Protein AF-A0A8J2STQ5-F1 (afdb_monomer_lite)

Radius of gyration: 11.13 Å; chains: 1; bounding box: 26×18×28 Å

pLDDT: mean 72.21, std 10.33, range [45.34, 84.88]

Sequence (65 aa):
PEKVELARELLARGAEVDKTDYVDRTALHWACRGVGDASPALVSLLLSAGADVHARTKHTRTIPI

Foldseek 3Di:
DVVQVVVVVCVVVVNDQQDADPFQDGPLNVLQVPPPDNDVSSNVSSVVSVHDLQRATNVNPDSPD

Structure (mmCIF, N/CA/C/O backbone):
data_AF-A0A8J2STQ5-F1
#
_entry.id   AF-A0A8J2STQ5-F1
#
loop_
_atom_site.group_PDB
_atom_site.id
_atom_site.type_symbol
_atom_site.label_atom_id
_atom_site.label_alt_id
_atom_site.label_comp_id
_atom_site.label_asym_id
_atom_site.label_entity_id
_atom_site.label_seq_id
_atom_site.pdbx_PDB_ins_code
_atom_site.Cartn_x
_atom_site.Cartn_y
_atom_site.Cartn_z
_atom_site.occupancy
_atom_site.B_iso_or_equiv
_atom_site.auth_seq_id
_atom_site.auth_comp_id
_atom_site.auth_asym_id
_atom_site.auth_atom_id
_atom_site.pdbx_PDB_model_num
ATOM 1 N N . PRO A 1 1 ? 3.819 8.602 13.360 1.00 53.53 1 PRO A N 1
ATOM 2 C CA . PRO A 1 1 ? 2.538 8.174 13.989 1.00 53.53 1 PRO A CA 1
ATOM 3 C C . PRO A 1 1 ? 1.306 8.747 13.264 1.00 53.53 1 PRO A C 1
ATOM 5 O O . PRO A 1 1 ? 0.372 8.000 13.007 1.00 53.53 1 PRO A O 1
ATOM 8 N N . GLU A 1 2 ? 1.331 10.022 12.854 1.00 67.69 2 GLU A N 1
ATOM 9 C CA . GLU A 1 2 ? 0.191 10.685 12.187 1.00 67.69 2 GLU A CA 1
ATOM 10 C C . GLU A 1 2 ? -0.171 10.081 10.818 1.00 67.69 2 GLU A C 1
ATOM 12 O O . GLU A 1 2 ? -1.344 9.900 10.512 1.00 67.69 2 GLU A O 1
ATOM 17 N N . LYS A 1 3 ? 0.821 9.673 10.010 1.00 70.00 3 LYS A N 1
ATOM 18 C CA . LYS A 1 3 ? 0.565 9.043 8.698 1.00 70.00 3 LYS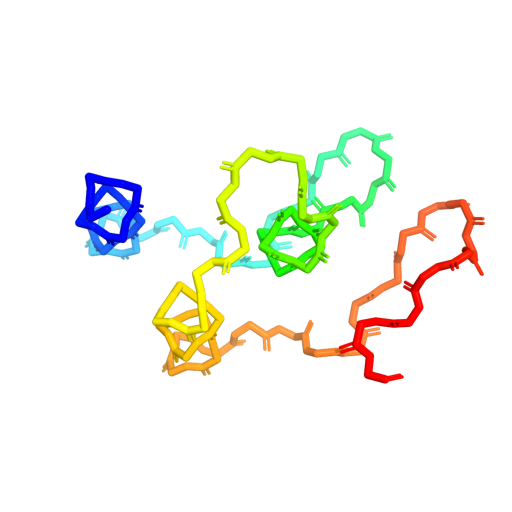 A CA 1
ATOM 19 C C . LYS A 1 3 ? -0.159 7.697 8.787 1.00 70.00 3 LYS A C 1
ATOM 21 O O . LYS A 1 3 ? -0.891 7.357 7.866 1.00 70.00 3 LYS A O 1
ATOM 26 N N . VAL A 1 4 ? 0.053 6.933 9.863 1.00 74.00 4 VAL A N 1
ATOM 27 C CA . VAL A 1 4 ? -0.613 5.633 10.067 1.00 74.00 4 VAL A CA 1
ATOM 28 C C . VAL A 1 4 ? -2.089 5.845 10.380 1.00 74.00 4 VAL A C 1
ATOM 30 O O . VAL A 1 4 ? -2.929 5.172 9.791 1.00 74.00 4 VAL A O 1
ATOM 33 N N . GLU A 1 5 ? -2.406 6.813 11.241 1.00 77.44 5 GLU A N 1
ATOM 34 C CA . GLU A 1 5 ? -3.796 7.145 11.566 1.00 77.44 5 GLU A CA 1
ATOM 35 C C . GLU A 1 5 ? -4.524 7.733 10.352 1.00 77.44 5 GLU A C 1
ATOM 37 O O . GLU A 1 5 ? -5.624 7.298 10.024 1.00 77.44 5 GLU A O 1
ATOM 42 N N . LEU A 1 6 ? -3.866 8.622 9.600 1.00 77.75 6 LEU A N 1
ATOM 43 C CA . LEU A 1 6 ? -4.419 9.170 8.362 1.00 77.75 6 LEU A CA 1
ATOM 44 C C . LEU A 1 6 ? -4.675 8.076 7.313 1.00 77.75 6 LEU A C 1
ATOM 46 O O . LEU A 1 6 ? -5.721 8.064 6.671 1.00 77.75 6 LEU A O 1
ATOM 50 N N . ALA A 1 7 ? -3.746 7.129 7.148 1.00 75.94 7 ALA A N 1
ATOM 51 C CA . ALA A 1 7 ? -3.948 5.984 6.264 1.00 75.94 7 ALA A CA 1
ATOM 52 C C . ALA A 1 7 ? -5.111 5.100 6.736 1.00 75.94 7 ALA A C 1
ATOM 54 O O . ALA A 1 7 ? -5.903 4.651 5.912 1.00 75.94 7 ALA A O 1
ATOM 55 N N . ARG A 1 8 ? -5.264 4.900 8.050 1.00 79.19 8 ARG A N 1
ATOM 56 C CA . ARG A 1 8 ? -6.385 4.151 8.628 1.00 79.19 8 ARG A CA 1
ATOM 57 C C . ARG A 1 8 ? -7.724 4.832 8.351 1.00 79.19 8 ARG A C 1
ATOM 59 O O . ARG A 1 8 ? -8.662 4.158 7.939 1.00 79.19 8 ARG A O 1
ATOM 66 N N . GLU A 1 9 ? -7.809 6.150 8.517 1.00 83.44 9 GLU A N 1
ATOM 67 C CA . GLU A 1 9 ? -9.014 6.917 8.184 1.00 83.44 9 GLU A CA 1
ATOM 68 C C . GLU A 1 9 ? -9.341 6.868 6.690 1.00 83.44 9 GLU A C 1
ATOM 70 O O . GLU A 1 9 ? -10.503 6.707 6.320 1.00 83.44 9 GLU A O 1
ATOM 75 N N . LEU A 1 10 ? -8.336 6.982 5.819 1.00 80.50 10 LEU A N 1
ATOM 76 C CA . LEU A 1 10 ? -8.529 6.894 4.372 1.00 80.50 10 LEU A CA 1
ATOM 77 C C . LEU A 1 10 ? -9.053 5.512 3.968 1.00 80.50 10 LEU A C 1
ATOM 79 O O . LEU A 1 10 ? -10.040 5.427 3.238 1.00 80.50 10 LEU A O 1
ATOM 83 N N . LEU A 1 11 ? -8.462 4.440 4.498 1.00 80.62 11 LEU A N 1
ATOM 84 C CA . LEU A 1 11 ? -8.933 3.071 4.273 1.00 80.62 11 LEU A CA 1
ATOM 85 C C . LEU A 1 11 ? -10.358 2.869 4.808 1.00 80.62 11 LEU A C 1
ATOM 87 O O . LEU A 1 11 ? -11.194 2.294 4.116 1.00 80.62 11 LEU A O 1
ATOM 91 N N . ALA A 1 12 ? -10.678 3.414 5.987 1.00 82.88 12 ALA A N 1
ATOM 92 C CA . ALA A 1 12 ? -12.027 3.364 6.555 1.00 82.88 12 ALA A CA 1
ATOM 93 C C . ALA A 1 12 ? -13.068 4.116 5.704 1.00 82.88 12 ALA A C 1
ATOM 95 O O . ALA A 1 12 ? -14.242 3.753 5.699 1.00 82.88 12 ALA A O 1
ATOM 96 N N . ARG A 1 13 ? -12.647 5.137 4.949 1.00 84.88 13 ARG A N 1
ATOM 97 C CA . ARG A 1 13 ? -13.491 5.861 3.984 1.00 84.88 13 ARG A CA 1
ATOM 98 C C . ARG A 1 13 ? -13.610 5.159 2.624 1.00 84.88 13 ARG A C 1
ATOM 100 O O . ARG A 1 13 ? -14.202 5.729 1.712 1.00 84.88 13 ARG A O 1
ATOM 107 N N . GLY A 1 14 ? -13.069 3.948 2.478 1.00 78.00 14 GLY A N 1
ATOM 108 C CA . GLY A 1 14 ? -13.097 3.188 1.227 1.00 78.00 14 GLY A CA 1
ATOM 109 C C . GLY A 1 14 ? -12.036 3.630 0.221 1.00 78.00 14 GLY A C 1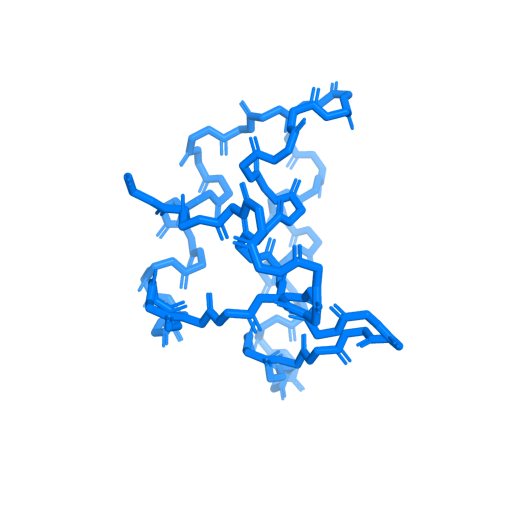
ATOM 110 O O . GLY A 1 14 ? -12.226 3.455 -0.981 1.00 78.00 14 GLY A O 1
ATOM 111 N N . ALA A 1 15 ? -10.935 4.237 0.678 1.00 78.69 15 ALA A N 1
ATOM 112 C CA . ALA A 1 15 ? -9.807 4.500 -0.204 1.00 78.69 15 ALA A CA 1
ATOM 113 C C . ALA A 1 15 ? -9.240 3.179 -0.739 1.00 78.69 15 ALA A C 1
ATOM 115 O O . ALA A 1 15 ? -8.934 2.260 0.019 1.00 78.69 15 ALA A O 1
ATOM 116 N N . GLU A 1 16 ? -9.073 3.114 -2.055 1.00 79.31 16 GLU A N 1
ATOM 117 C CA . GLU A 1 16 ? -8.424 1.991 -2.723 1.00 79.31 16 GLU A CA 1
ATOM 118 C C . GLU A 1 16 ? -6.950 1.936 -2.310 1.00 79.31 16 GLU A C 1
ATOM 120 O O . GLU A 1 16 ? -6.178 2.857 -2.577 1.00 79.31 16 GLU A O 1
ATOM 125 N N . VAL A 1 17 ? -6.559 0.851 -1.642 1.00 78.56 17 VAL A N 1
ATOM 126 C CA . VAL A 1 17 ? -5.193 0.652 -1.137 1.00 78.56 17 VAL A CA 1
ATOM 127 C C . VAL A 1 17 ? -4.156 0.569 -2.269 1.00 78.56 17 VAL A C 1
ATOM 129 O O . VAL A 1 17 ? -3.034 1.063 -2.132 1.00 78.56 17 VAL A O 1
ATOM 132 N N . ASP A 1 18 ? -4.576 0.032 -3.415 1.00 73.44 18 ASP A N 1
ATOM 133 C CA . ASP A 1 18 ? -3.764 -0.131 -4.622 1.00 73.44 18 ASP A CA 1
ATOM 134 C C . ASP A 1 18 ? -3.918 1.012 -5.618 1.00 73.44 18 ASP A C 1
ATOM 136 O O . ASP A 1 18 ? -3.450 0.911 -6.754 1.00 73.44 18 ASP A O 1
ATOM 140 N N . LYS A 1 19 ? -4.527 2.134 -5.210 1.00 81.56 19 LYS A N 1
ATOM 141 C CA . LYS A 1 19 ? -4.567 3.298 -6.087 1.00 81.56 19 LYS A CA 1
ATOM 142 C C . LYS A 1 19 ? -3.157 3.714 -6.458 1.00 81.56 19 LYS A C 1
ATOM 144 O O . LYS A 1 19 ? -2.300 3.956 -5.601 1.00 81.56 19 LYS A O 1
ATOM 149 N N . THR A 1 20 ? -2.944 3.811 -7.757 1.00 80.31 20 THR A N 1
ATOM 150 C CA . THR A 1 20 ? -1.675 4.207 -8.325 1.00 80.31 20 THR A CA 1
ATOM 151 C C . THR A 1 20 ? -1.647 5.696 -8.630 1.00 80.31 20 THR A C 1
ATOM 153 O O . THR A 1 20 ? -2.631 6.298 -9.058 1.00 80.31 20 THR A O 1
ATOM 156 N N . ASP A 1 21 ? -0.484 6.299 -8.407 1.00 78.12 21 ASP A N 1
ATOM 157 C CA . ASP A 1 21 ? -0.182 7.647 -8.886 1.00 78.12 21 ASP A CA 1
ATOM 158 C C . ASP A 1 21 ? 0.217 7.637 -10.382 1.00 78.12 21 ASP A C 1
ATOM 160 O O . ASP A 1 21 ? 0.373 6.572 -10.977 1.00 78.12 21 ASP A O 1
ATOM 164 N N . TYR A 1 22 ? 0.495 8.797 -10.990 1.00 79.62 22 TYR A N 1
ATOM 165 C CA . TYR A 1 22 ? 0.888 8.966 -12.413 1.00 79.62 22 TYR A CA 1
ATOM 166 C C . TYR A 1 22 ? 2.136 8.168 -12.872 1.00 79.62 22 TYR A C 1
ATOM 168 O O . TYR A 1 22 ? 2.505 8.171 -14.050 1.00 79.62 22 TYR A O 1
ATOM 176 N N . VAL A 1 23 ? 2.817 7.501 -11.941 1.00 74.50 23 VAL A N 1
ATOM 177 C CA . VAL A 1 23 ? 4.004 6.650 -12.134 1.00 74.50 23 VAL A CA 1
ATOM 178 C C . VAL A 1 23 ? 3.772 5.193 -11.713 1.00 74.50 23 VAL A C 1
ATOM 180 O O . VAL A 1 23 ? 4.737 4.454 -11.516 1.00 74.50 23 VAL A O 1
ATOM 183 N N . ASP A 1 24 ? 2.520 4.775 -11.552 1.00 78.75 24 ASP A N 1
ATOM 184 C CA . ASP A 1 24 ? 2.118 3.451 -11.062 1.00 78.75 24 ASP A CA 1
ATOM 185 C C . ASP A 1 24 ? 2.630 3.141 -9.643 1.00 78.75 24 ASP A C 1
ATOM 187 O O . ASP A 1 24 ? 2.944 2.008 -9.289 1.00 78.75 24 ASP A O 1
ATOM 191 N N . ARG A 1 25 ? 2.767 4.177 -8.805 1.00 76.31 25 ARG A N 1
ATOM 192 C CA . ARG A 1 25 ? 3.159 4.021 -7.396 1.00 76.31 25 ARG A CA 1
ATOM 193 C C . ARG A 1 25 ? 1.926 3.816 -6.532 1.00 76.31 25 ARG A C 1
ATOM 195 O O . ARG A 1 25 ? 1.119 4.733 -6.423 1.00 76.31 25 ARG A O 1
ATOM 202 N N . THR A 1 26 ? 1.842 2.659 -5.886 1.00 80.19 26 THR A N 1
ATOM 203 C CA . THR A 1 26 ? 0.857 2.372 -4.830 1.00 80.19 26 THR A CA 1
ATOM 204 C C . THR A 1 26 ? 1.273 2.981 -3.491 1.00 80.19 26 THR A C 1
ATOM 206 O O . THR A 1 26 ? 2.428 3.379 -3.298 1.00 80.19 26 THR A O 1
ATOM 209 N N . ALA A 1 27 ? 0.352 3.010 -2.525 1.00 76.94 27 ALA A N 1
ATOM 210 C CA . ALA A 1 27 ? 0.648 3.422 -1.153 1.00 76.94 27 ALA A CA 1
ATOM 211 C C . ALA A 1 27 ? 1.821 2.625 -0.541 1.00 76.94 27 ALA A C 1
ATOM 213 O O . ALA A 1 27 ? 2.656 3.196 0.166 1.00 76.94 27 ALA A O 1
ATOM 214 N N . LEU A 1 28 ? 1.947 1.338 -0.891 1.00 75.56 28 LEU A N 1
ATOM 215 C CA . LEU A 1 28 ? 3.047 0.471 -0.460 1.00 75.56 28 LEU A CA 1
ATOM 216 C C . LEU A 1 28 ? 4.409 0.964 -0.979 1.00 75.56 28 LEU A C 1
ATOM 218 O O . LEU A 1 28 ? 5.378 1.021 -0.225 1.00 75.56 28 LEU A O 1
ATOM 222 N N . HIS A 1 29 ? 4.485 1.4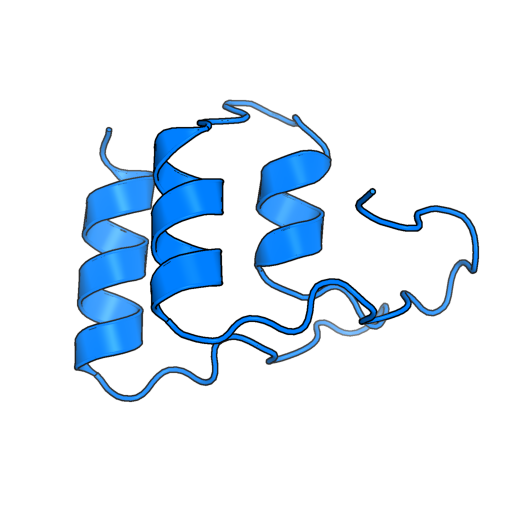33 -2.229 1.00 76.62 29 HIS A N 1
ATOM 223 C CA . HIS A 1 29 ? 5.718 2.009 -2.778 1.00 76.62 29 HIS A CA 1
ATOM 224 C C . HIS A 1 29 ? 6.174 3.244 -2.001 1.00 76.62 29 HIS A C 1
ATOM 226 O O . HIS A 1 29 ? 7.369 3.427 -1.770 1.00 76.62 29 HIS A O 1
ATOM 232 N N . TRP A 1 30 ? 5.234 4.096 -1.587 1.00 75.25 30 TRP A N 1
ATOM 233 C CA . TRP A 1 30 ? 5.540 5.274 -0.778 1.00 75.25 30 TRP A CA 1
ATOM 234 C C . TRP A 1 30 ? 5.964 4.904 0.644 1.00 75.25 30 TRP A C 1
ATOM 236 O O . TRP A 1 30 ? 6.877 5.536 1.177 1.00 75.25 30 TRP A O 1
ATOM 246 N N . ALA A 1 31 ? 5.369 3.855 1.219 1.00 74.25 31 ALA A N 1
ATOM 247 C CA . ALA A 1 31 ? 5.769 3.316 2.515 1.00 74.25 31 ALA A CA 1
ATOM 248 C C . ALA A 1 31 ? 7.198 2.733 2.485 1.00 74.25 31 ALA A C 1
ATOM 250 O O . ALA A 1 31 ? 7.969 2.971 3.414 1.00 74.25 31 ALA A O 1
ATOM 251 N N . CYS A 1 32 ? 7.586 2.049 1.400 1.00 72.88 32 CYS A N 1
ATOM 252 C CA . CYS A 1 32 ? 8.917 1.448 1.240 1.00 72.88 32 CYS A CA 1
ATOM 253 C C . CYS A 1 32 ? 10.012 2.439 0.809 1.00 72.88 32 CYS A C 1
ATOM 255 O O . CYS A 1 32 ? 11.177 2.242 1.142 1.00 72.88 32 CYS A O 1
ATOM 257 N N . ARG A 1 33 ? 9.682 3.516 0.076 1.00 69.62 33 ARG A N 1
ATOM 258 C CA . ARG A 1 33 ? 10.684 4.456 -0.476 1.00 69.62 33 ARG A CA 1
ATOM 259 C C . ARG A 1 33 ? 11.447 5.247 0.597 1.00 69.62 33 ARG A C 1
ATOM 261 O O . ARG A 1 33 ? 12.457 5.866 0.277 1.00 69.62 33 ARG A O 1
ATOM 268 N N . GLY A 1 34 ? 10.978 5.259 1.846 1.00 59.16 34 GLY A N 1
ATOM 269 C CA . GLY A 1 34 ? 11.741 5.789 2.981 1.00 59.16 34 GLY A CA 1
ATOM 270 C C . GLY A 1 34 ? 12.062 7.282 2.928 1.00 59.16 34 GLY A C 1
ATOM 271 O O . GLY A 1 34 ? 12.912 7.746 3.682 1.00 59.16 34 GLY A O 1
ATOM 272 N N . VAL A 1 35 ? 11.381 8.067 2.085 1.00 53.62 35 VAL A N 1
ATOM 273 C CA . VAL A 1 35 ? 11.519 9.529 2.116 1.00 53.62 35 VAL A CA 1
ATOM 274 C C . VAL A 1 35 ? 10.676 10.060 3.274 1.00 53.62 35 VAL A C 1
ATOM 276 O O . VAL A 1 35 ? 9.495 10.368 3.122 1.00 53.62 35 VAL A O 1
ATOM 279 N N . GLY A 1 36 ? 11.294 10.097 4.452 1.00 52.19 36 GLY A N 1
ATOM 280 C CA . GLY A 1 36 ? 10.834 10.842 5.621 1.00 52.19 36 GLY A CA 1
ATOM 281 C C . GLY A 1 36 ? 10.393 10.002 6.815 1.00 52.19 36 GLY A C 1
ATOM 282 O O . GLY A 1 36 ? 10.660 10.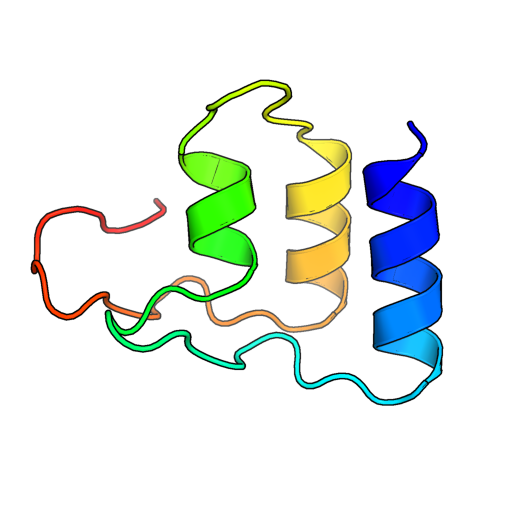429 7.920 1.00 52.19 36 GLY A O 1
ATOM 283 N N . ASP A 1 37 ? 9.772 8.833 6.620 1.00 52.72 37 ASP A N 1
ATOM 284 C CA . ASP A 1 37 ? 9.305 7.959 7.716 1.00 52.72 37 ASP A CA 1
ATOM 285 C C . ASP A 1 37 ? 8.851 6.597 7.154 1.00 52.72 37 ASP A C 1
ATOM 287 O O . ASP A 1 37 ? 7.652 6.342 6.993 1.00 52.72 37 ASP A O 1
ATOM 291 N N . ALA A 1 38 ? 9.790 5.707 6.814 1.00 58.31 38 ALA A N 1
ATOM 292 C CA . ALA A 1 38 ? 9.449 4.304 6.560 1.00 58.31 38 ALA A CA 1
ATOM 293 C C . ALA A 1 38 ? 8.974 3.681 7.879 1.00 58.31 38 ALA A C 1
ATOM 295 O O . ALA A 1 38 ? 9.765 3.223 8.698 1.00 58.31 38 ALA A O 1
ATOM 296 N N . SER A 1 39 ? 7.666 3.727 8.112 1.00 66.19 39 SER A N 1
ATOM 297 C CA . SER A 1 39 ? 7.053 3.155 9.302 1.00 66.19 39 SER A CA 1
ATOM 298 C C . SER A 1 39 ? 6.671 1.708 8.990 1.00 66.19 39 SER A C 1
ATOM 300 O O . SER A 1 39 ? 5.722 1.507 8.230 1.00 66.19 39 SER A O 1
ATOM 302 N N . PRO A 1 40 ? 7.323 0.688 9.576 1.00 73.50 40 PRO A N 1
ATOM 303 C CA . PRO A 1 40 ? 6.896 -0.704 9.402 1.00 73.50 40 PRO A CA 1
ATOM 304 C C . PRO A 1 40 ? 5.432 -0.919 9.823 1.00 73.50 40 PRO A C 1
ATOM 306 O O . PRO A 1 40 ? 4.741 -1.764 9.262 1.00 73.50 40 PRO A O 1
ATOM 309 N N . ALA A 1 41 ? 4.913 -0.084 10.731 1.00 78.12 41 ALA A N 1
ATOM 310 C CA . ALA A 1 41 ? 3.492 -0.036 11.074 1.00 78.12 41 ALA A CA 1
ATOM 311 C C . ALA A 1 41 ? 2.583 0.352 9.889 1.00 78.12 41 ALA A C 1
ATOM 313 O O . ALA A 1 41 ? 1.508 -0.217 9.741 1.00 78.12 41 ALA A O 1
ATOM 314 N N . LEU A 1 42 ? 3.009 1.285 9.029 1.00 77.88 42 LEU A N 1
ATOM 315 C CA . LEU A 1 42 ? 2.250 1.685 7.839 1.00 77.88 42 LEU A CA 1
ATOM 316 C C . LEU A 1 42 ? 2.241 0.565 6.795 1.00 77.88 42 LEU A C 1
ATOM 318 O O . LEU A 1 42 ? 1.205 0.290 6.203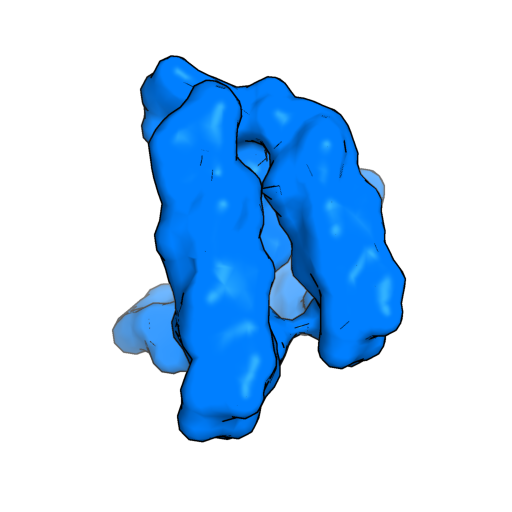 1.00 77.88 42 LEU A O 1
ATOM 322 N N . VAL A 1 43 ? 3.379 -0.112 6.618 1.00 79.19 43 VAL A N 1
ATOM 323 C CA . VAL A 1 43 ? 3.480 -1.298 5.754 1.00 79.19 43 VAL A CA 1
ATOM 324 C C . VAL A 1 43 ? 2.542 -2.393 6.260 1.00 79.19 43 VAL A C 1
ATOM 326 O O . VAL A 1 43 ? 1.731 -2.895 5.494 1.00 79.19 43 VAL A O 1
ATOM 329 N N . SER A 1 44 ? 2.576 -2.700 7.559 1.00 81.44 44 SER A N 1
ATOM 330 C CA . SER A 1 44 ? 1.691 -3.701 8.167 1.00 81.44 44 SER A CA 1
ATOM 331 C C . SER A 1 44 ? 0.203 -3.351 8.014 1.00 81.44 44 SER A C 1
ATOM 333 O O . SER A 1 44 ? -0.609 -4.223 7.706 1.00 81.44 44 SER A O 1
ATOM 335 N N . LEU A 1 45 ? -0.161 -2.070 8.153 1.00 82.50 45 LEU A N 1
ATOM 336 C CA . LEU A 1 45 ? -1.531 -1.590 7.949 1.00 82.50 45 LEU A CA 1
ATOM 337 C C . LEU A 1 45 ? -1.988 -1.767 6.492 1.00 82.50 45 LEU A C 1
ATOM 339 O O . LEU A 1 45 ? -3.082 -2.269 6.256 1.00 82.50 45 LEU A O 1
ATOM 343 N N . LEU A 1 46 ? -1.149 -1.389 5.522 1.00 80.38 46 LEU A N 1
ATOM 344 C CA . LEU A 1 46 ? -1.447 -1.531 4.094 1.00 80.38 46 LEU A CA 1
ATOM 345 C C . LEU A 1 46 ? -1.554 -3.006 3.684 1.00 80.38 46 LEU A C 1
ATOM 347 O O . LEU A 1 46 ? -2.490 -3.376 2.983 1.00 80.38 46 LEU A O 1
ATOM 351 N N . LEU A 1 47 ? -0.659 -3.861 4.186 1.00 81.56 47 LEU A N 1
ATOM 352 C CA . LEU A 1 47 ? -0.732 -5.312 3.987 1.00 81.56 47 LEU A CA 1
ATOM 353 C C . LEU A 1 47 ? -2.015 -5.902 4.583 1.00 81.56 47 LEU A C 1
ATOM 355 O O . LEU A 1 47 ? -2.696 -6.687 3.930 1.00 81.56 47 LEU A O 1
ATOM 359 N N . SER A 1 48 ? -2.383 -5.485 5.798 1.00 82.88 48 SER A N 1
ATOM 360 C CA . SER A 1 48 ? -3.634 -5.912 6.445 1.00 82.88 48 SER A CA 1
ATOM 361 C C . SER A 1 48 ? -4.875 -5.428 5.691 1.00 82.88 48 SER A C 1
ATOM 363 O O . SER A 1 48 ? -5.920 -6.068 5.755 1.00 82.88 48 SER A O 1
ATOM 365 N N . ALA A 1 49 ? -4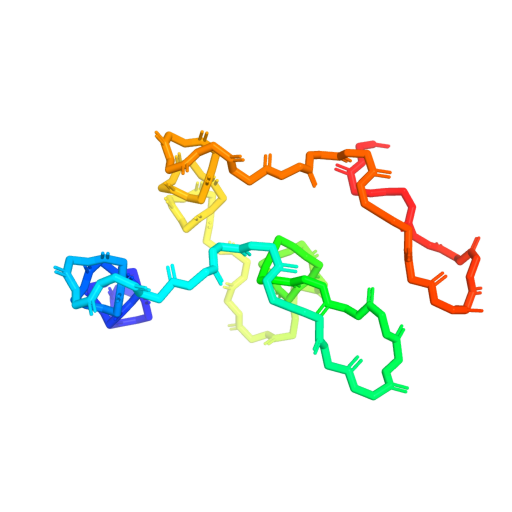.762 -4.316 4.963 1.00 80.62 49 ALA A N 1
ATOM 366 C CA . ALA A 1 49 ? -5.810 -3.789 4.100 1.00 80.62 49 ALA A CA 1
ATOM 367 C C . ALA A 1 49 ? -5.866 -4.459 2.713 1.00 80.62 49 ALA A C 1
ATOM 369 O O . ALA A 1 49 ? -6.719 -4.095 1.908 1.00 80.62 49 ALA A O 1
ATOM 370 N N . GLY A 1 50 ? -4.990 -5.432 2.436 1.00 80.62 50 GLY A N 1
ATOM 371 C CA . GLY A 1 50 ? -4.965 -6.175 1.177 1.00 80.62 50 GLY A CA 1
ATOM 372 C C . GLY A 1 50 ? -4.176 -5.504 0.054 1.00 80.62 50 GLY A C 1
ATOM 373 O O . GLY A 1 50 ? -4.457 -5.789 -1.103 1.00 80.62 50 GLY A O 1
ATOM 374 N N . ALA A 1 51 ? -3.220 -4.623 0.374 1.00 81.12 51 ALA A N 1
ATOM 375 C CA . ALA A 1 51 ? -2.335 -4.026 -0.628 1.00 81.12 51 ALA A CA 1
ATOM 376 C C . ALA A 1 51 ? -1.602 -5.094 -1.449 1.00 81.12 51 ALA A C 1
ATOM 378 O O . ALA A 1 51 ? -1.009 -6.019 -0.881 1.00 81.12 51 ALA A O 1
ATOM 379 N N . ASP A 1 52 ? -1.566 -4.916 -2.768 1.00 77.62 52 ASP A N 1
ATOM 380 C CA . ASP A 1 52 ? -0.812 -5.781 -3.660 1.00 77.62 52 ASP A CA 1
ATOM 381 C C . ASP A 1 52 ? 0.695 -5.531 -3.501 1.00 77.62 52 ASP A C 1
ATOM 383 O O . ASP A 1 52 ? 1.262 -4.506 -3.901 1.00 77.62 52 ASP A O 1
ATOM 387 N N . VAL A 1 53 ? 1.366 -6.517 -2.911 1.00 74.75 53 VAL A N 1
ATOM 388 C CA . VAL A 1 53 ? 2.825 -6.548 -2.741 1.00 74.75 53 VAL A CA 1
ATOM 389 C C . VAL A 1 53 ? 3.572 -6.721 -4.058 1.00 74.75 53 VAL A C 1
ATOM 391 O O . VAL A 1 53 ? 4.765 -6.430 -4.140 1.00 74.75 53 VAL A O 1
ATOM 394 N N . HIS A 1 54 ? 2.886 -7.190 -5.098 1.00 71.25 54 HIS A N 1
ATOM 395 C CA . HIS A 1 54 ? 3.447 -7.413 -6.422 1.00 71.25 54 HIS A CA 1
ATOM 396 C C . HIS A 1 54 ? 3.168 -6.263 -7.388 1.00 71.25 54 HIS A C 1
ATOM 398 O O . HIS A 1 54 ? 3.593 -6.335 -8.546 1.00 71.25 54 HIS A O 1
ATOM 404 N N . ALA A 1 55 ? 2.519 -5.188 -6.930 1.00 70.19 55 ALA A N 1
ATOM 405 C CA . ALA A 1 55 ? 2.288 -4.008 -7.743 1.00 70.19 55 ALA A CA 1
ATOM 406 C C . ALA A 1 55 ? 3.617 -3.459 -8.290 1.00 70.19 55 ALA A C 1
ATOM 408 O O . ALA A 1 55 ? 4.612 -3.331 -7.573 1.00 70.19 55 ALA A O 1
ATOM 409 N N . ARG A 1 56 ? 3.642 -3.117 -9.582 1.00 68.19 56 ARG A N 1
ATOM 410 C CA . ARG A 1 56 ? 4.845 -2.646 -10.283 1.00 68.19 56 ARG A CA 1
ATOM 411 C C . ARG A 1 56 ? 4.685 -1.191 -10.686 1.00 68.19 56 ARG A C 1
ATOM 413 O O . ARG A 1 56 ? 3.740 -0.850 -11.387 1.00 68.19 56 ARG A O 1
ATOM 420 N N . THR A 1 57 ? 5.663 -0.354 -10.342 1.00 69.88 57 THR A N 1
ATOM 421 C CA . THR A 1 57 ? 5.717 1.012 -10.888 1.00 69.88 57 THR A CA 1
ATOM 422 C C . THR A 1 57 ? 6.155 1.032 -12.352 1.00 69.88 57 THR A C 1
ATOM 424 O O . THR A 1 57 ? 6.946 0.191 -12.797 1.00 69.88 57 THR A O 1
ATOM 427 N N . LYS A 1 58 ? 5.768 2.090 -13.072 1.00 65.69 58 LYS A N 1
ATOM 428 C CA . LYS A 1 58 ? 6.152 2.372 -14.464 1.00 65.69 58 LYS A CA 1
ATOM 429 C C . LYS A 1 58 ? 7.665 2.407 -14.680 1.00 65.69 58 LYS A C 1
ATOM 431 O O . LYS A 1 58 ? 8.150 2.192 -15.783 1.00 65.69 58 LYS A O 1
ATOM 436 N N . HIS A 1 59 ? 8.421 2.700 -13.622 1.00 59.84 59 HIS A N 1
ATOM 437 C CA . HIS A 1 59 ? 9.876 2.805 -13.676 1.00 59.84 59 HIS A CA 1
ATOM 438 C C . HIS A 1 59 ? 10.599 1.461 -13.544 1.00 59.84 59 HIS A C 1
ATOM 440 O O . HIS A 1 59 ? 11.827 1.448 -13.568 1.00 59.84 59 HIS A O 1
ATOM 446 N N . THR A 1 60 ? 9.895 0.330 -13.406 1.00 54.53 60 THR A N 1
ATOM 447 C CA . THR A 1 60 ? 10.481 -1.030 -13.341 1.00 54.53 60 THR A CA 1
ATOM 448 C C . THR A 1 60 ? 11.570 -1.245 -12.273 1.00 54.53 60 THR A C 1
ATOM 450 O O . THR A 1 60 ? 12.183 -2.305 -12.239 1.00 54.53 60 THR A O 1
ATOM 453 N N . ARG A 1 61 ? 11.816 -0.275 -11.378 1.00 54.88 61 ARG A N 1
ATOM 454 C CA . ARG A 1 61 ? 13.003 -0.249 -10.508 1.00 54.88 61 ARG A CA 1
ATOM 455 C C . ARG A 1 61 ? 12.741 -0.639 -9.053 1.00 54.88 61 ARG A C 1
ATOM 457 O O . ARG A 1 61 ? 13.693 -0.780 -8.293 1.00 54.88 61 ARG A O 1
ATOM 464 N N . THR A 1 62 ? 11.500 -0.863 -8.646 1.00 53.62 62 THR A N 1
ATOM 465 C CA . THR A 1 62 ? 11.259 -1.273 -7.261 1.00 53.62 62 THR A CA 1
ATOM 466 C C . THR A 1 62 ? 10.154 -2.299 -7.210 1.00 53.62 62 THR A C 1
ATOM 468 O O . THR A 1 62 ? 8.987 -1.983 -7.393 1.00 53.62 62 THR A O 1
ATOM 471 N N . ILE A 1 63 ? 10.592 -3.533 -7.012 1.00 49.31 63 ILE A N 1
ATOM 472 C CA . ILE A 1 63 ? 9.843 -4.620 -6.404 1.00 49.31 63 ILE A CA 1
ATOM 473 C C . ILE A 1 63 ? 9.834 -4.258 -4.911 1.00 49.31 63 ILE A C 1
ATOM 475 O O . ILE A 1 63 ? 10.924 -4.118 -4.351 1.00 49.31 63 ILE A O 1
ATOM 479 N N . PRO A 1 64 ? 8.695 -3.982 -4.257 1.00 50.00 64 PRO A N 1
ATOM 480 C CA . PRO A 1 64 ? 8.685 -3.790 -2.815 1.00 50.00 64 PRO A CA 1
ATOM 481 C C . PRO A 1 64 ? 8.637 -5.156 -2.114 1.00 50.00 64 PRO A C 1
ATOM 483 O O . PRO A 1 64 ? 7.721 -5.404 -1.344 1.00 50.00 64 PRO A O 1
ATOM 486 N N . ILE A 1 65 ? 9.617 -6.021 -2.401 1.00 45.34 65 ILE A N 1
ATOM 487 C CA . ILE A 1 65 ? 10.074 -7.145 -1.565 1.00 45.34 65 ILE A CA 1
ATOM 488 C C . ILE A 1 65 ? 11.546 -7.430 -1.864 1.00 45.34 65 ILE A C 1
ATOM 490 O O . ILE A 1 65 ? 11.899 -7.511 -3.064 1.00 45.34 65 ILE A O 1
#

InterPro domains:
  IPR002110 Ankyrin repeat [PF00023] (25-58)
  IPR002110 Ankyrin repeat [PS50088] (23-58)
  IPR036770 Ankyrin repeat-containing domain superfamily [G3DSA:1.25.40.20] (2-64)
  IPR036770 Ankyrin repeat-containing domain superfamily [SSF48403] (4-64)
  IPR050745 Multifunctional regulatory proteins [PTHR24189] (4-62)

Organism: NCBI:txid35677

Secondary structure (DSSP, 8-state):
-HHHHHHHHHHHTT--TT---TT---HHHHHHS-SS---HHHHHHHHHTT--TT---TTS-----